Protein AF-A0A7V3AGR2-F1 (afdb_monomer_lite)

pLDDT: mean 84.0, std 18.53, range [47.53, 97.5]

Foldseek 3Di:
DFQLVQFPLPCPLQVPDPQSQWDRDPVSSHIDRPHVVSDPQPPPSCVPRPRSRDDGDDPDDDPDDDPPDPPPDDDDDPDD

Structure (mmCIF, N/CA/C/O backbone):
data_AF-A0A7V3AGR2-F1
#
_entry.id   AF-A0A7V3AGR2-F1
#
loop_
_atom_site.group_PDB
_atom_site.id
_atom_site.type_symbol
_atom_site.label_atom_id
_atom_site.label_alt_id
_atom_site.label_comp_id
_atom_site.label_asym_id
_atom_site.label_entity_id
_atom_site.label_seq_id
_atom_site.pdbx_PDB_ins_code
_atom_site.Cartn_x
_atom_site.Cartn_y
_atom_site.Cartn_z
_atom_site.occupancy
_atom_site.B_iso_or_equiv
_atom_site.auth_seq_id
_atom_site.auth_comp_id
_atom_site.auth_asym_id
_atom_site.auth_atom_id
_atom_site.pdbx_PDB_model_num
ATOM 1 N N . MET A 1 1 ? -7.101 4.754 -1.021 1.00 89.38 1 MET A N 1
ATOM 2 C CA . MET A 1 1 ? -7.091 5.248 -2.415 1.00 89.38 1 MET A CA 1
ATOM 3 C C . MET A 1 1 ? -5.686 5.719 -2.760 1.00 89.38 1 MET A C 1
ATOM 5 O O . MET A 1 1 ? -5.083 6.385 -1.925 1.00 89.38 1 MET A O 1
ATOM 9 N N . ILE A 1 2 ? -5.170 5.355 -3.939 1.00 94.50 2 ILE A N 1
ATOM 10 C CA . ILE A 1 2 ? -3.813 5.692 -4.409 1.00 94.50 2 ILE A CA 1
ATOM 11 C C . ILE A 1 2 ? -3.922 6.696 -5.563 1.00 94.50 2 ILE A C 1
ATOM 13 O O . ILE A 1 2 ? -4.671 6.472 -6.511 1.00 94.50 2 ILE A O 1
ATOM 17 N N . TYR A 1 3 ? -3.172 7.793 -5.490 1.00 95.94 3 TYR A N 1
ATOM 18 C CA . TYR A 1 3 ? -3.070 8.817 -6.527 1.00 95.94 3 TYR A CA 1
ATOM 19 C C . TYR A 1 3 ? -1.857 8.530 -7.419 1.00 95.94 3 TYR A C 1
ATOM 21 O O . TYR A 1 3 ? -0.754 9.028 -7.188 1.00 95.94 3 TYR A O 1
ATOM 29 N N . TYR A 1 4 ? -2.055 7.730 -8.468 1.00 95.12 4 TYR A N 1
ATOM 30 C CA . TYR A 1 4 ? -0.961 7.249 -9.324 1.00 95.12 4 TYR A CA 1
ATOM 31 C C . TYR A 1 4 ? -0.140 8.347 -9.998 1.00 95.12 4 TYR A C 1
ATOM 33 O O . TYR A 1 4 ? 1.039 8.154 -10.257 1.00 95.12 4 TYR A O 1
ATOM 41 N N . LYS A 1 5 ? -0.729 9.523 -10.228 1.00 95.69 5 LYS A N 1
ATOM 42 C CA . LYS A 1 5 ? -0.017 10.669 -10.807 1.00 95.69 5 LYS A CA 1
ATOM 43 C C . LYS A 1 5 ? 1.122 11.185 -9.914 1.00 95.69 5 LYS A C 1
ATOM 45 O O . LYS A 1 5 ? 2.036 11.829 -10.420 1.00 95.69 5 LYS A O 1
ATOM 50 N N . TRP A 1 6 ? 1.045 10.951 -8.604 1.00 95.62 6 TRP A N 1
ATOM 51 C CA . TRP A 1 6 ? 2.028 11.416 -7.617 1.00 95.62 6 TRP A CA 1
ATOM 52 C C . TRP A 1 6 ? 2.857 10.273 -7.031 1.00 95.62 6 TRP A C 1
ATOM 54 O O . TRP A 1 6 ? 3.912 10.511 -6.452 1.00 95.62 6 TRP A O 1
ATOM 64 N N . CYS A 1 7 ? 2.405 9.030 -7.197 1.00 96.50 7 CYS A N 1
ATOM 65 C CA . CYS A 1 7 ? 3.130 7.862 -6.733 1.00 96.50 7 CYS A CA 1
ATOM 66 C C . CYS A 1 7 ? 4.441 7.692 -7.513 1.00 96.50 7 CYS A C 1
ATOM 68 O O . CYS A 1 7 ? 4.445 7.700 -8.740 1.00 96.50 7 CYS A O 1
ATOM 70 N N . LYS A 1 8 ? 5.549 7.502 -6.792 1.00 95.19 8 LYS A N 1
ATOM 71 C CA . LYS A 1 8 ? 6.878 7.245 -7.370 1.00 95.19 8 LYS A CA 1
ATOM 72 C C . LYS A 1 8 ? 7.238 5.764 -7.481 1.00 95.19 8 LYS A C 1
ATOM 74 O O . LYS A 1 8 ? 8.372 5.454 -7.813 1.00 95.19 8 LYS A O 1
ATOM 79 N N . GLY A 1 9 ? 6.317 4.856 -7.149 1.00 95.94 9 GLY A N 1
ATOM 80 C CA . GLY A 1 9 ? 6.583 3.417 -7.241 1.00 95.94 9 GLY A CA 1
ATOM 81 C C . GLY A 1 9 ? 7.557 2.877 -6.190 1.00 95.94 9 GLY A C 1
ATOM 82 O O . GLY A 1 9 ? 8.139 1.823 -6.381 1.00 95.94 9 GLY A O 1
ATOM 83 N N . CYS A 1 10 ? 7.748 3.559 -5.055 1.00 96.12 10 CYS A N 1
ATOM 84 C CA . CYS A 1 10 ? 8.755 3.157 -4.062 1.00 96.12 10 CYS A CA 1
ATOM 85 C C . CYS A 1 10 ? 8.424 1.882 -3.262 1.00 96.12 10 CYS A C 1
ATOM 87 O O . CYS A 1 10 ? 9.258 1.418 -2.494 1.00 96.12 10 CYS A O 1
ATOM 89 N N . GLY A 1 11 ? 7.197 1.358 -3.345 1.00 95.69 11 GLY A N 1
ATOM 90 C CA . GLY A 1 11 ? 6.802 0.111 -2.674 1.00 95.69 11 GLY A CA 1
ATOM 91 C C . GLY A 1 11 ? 6.672 0.165 -1.141 1.00 95.69 11 GLY A C 1
ATOM 92 O O . GLY A 1 11 ? 6.121 -0.759 -0.556 1.00 95.69 11 GLY A O 1
ATOM 93 N N . ILE A 1 12 ? 7.056 1.257 -0.467 1.00 97.00 12 ILE A N 1
ATOM 94 C CA . ILE A 1 12 ? 7.017 1.373 1.011 1.00 97.00 12 ILE A CA 1
ATOM 95 C C . ILE A 1 12 ? 5.625 1.061 1.585 1.00 97.00 12 ILE A C 1
ATOM 97 O O . ILE A 1 12 ? 5.490 0.434 2.633 1.00 97.00 12 ILE A O 1
ATOM 101 N N . CYS A 1 13 ? 4.564 1.502 0.907 1.00 97.06 13 CYS A N 1
ATOM 102 C CA . CYS A 1 13 ? 3.199 1.239 1.357 1.00 97.06 13 CYS A CA 1
ATOM 103 C C . CYS A 1 13 ? 2.817 -0.252 1.324 1.00 97.06 13 CYS A C 1
ATOM 105 O O . CYS A 1 13 ? 2.000 -0.654 2.148 1.00 97.06 13 CYS A O 1
ATOM 107 N N . VAL A 1 14 ? 3.414 -1.045 0.427 1.00 97.38 14 VAL A N 1
ATOM 108 C CA . VAL A 1 14 ? 3.228 -2.502 0.318 1.00 97.38 14 VAL A CA 1
ATOM 109 C C . VAL A 1 14 ? 3.925 -3.191 1.488 1.00 97.38 14 VAL A C 1
ATOM 111 O O . VAL A 1 14 ? 3.268 -3.880 2.263 1.00 97.38 14 VAL A O 1
ATOM 114 N N . GLU A 1 15 ? 5.212 -2.893 1.687 1.00 97.19 15 GLU A N 1
ATOM 115 C CA . GLU A 1 15 ? 6.059 -3.479 2.739 1.00 97.19 15 GLU A CA 1
ATOM 116 C C . GLU A 1 15 ? 5.486 -3.268 4.151 1.00 97.19 15 GLU A C 1
ATOM 118 O O . GLU A 1 15 ? 5.426 -4.176 4.975 1.00 97.19 15 GLU A O 1
ATOM 123 N N . PHE A 1 16 ? 5.019 -2.051 4.447 1.00 96.88 16 PHE A N 1
ATOM 124 C CA . PHE A 1 16 ? 4.561 -1.692 5.792 1.00 96.88 16 PHE A CA 1
ATOM 125 C C . PHE A 1 16 ? 3.062 -1.902 6.018 1.00 96.88 16 PHE A C 1
ATOM 127 O O . PHE A 1 16 ? 2.538 -1.485 7.056 1.00 96.88 16 PHE A O 1
ATOM 134 N N . CYS A 1 17 ? 2.340 -2.506 5.073 1.00 97.19 17 CYS A N 1
ATOM 135 C CA . CYS A 1 17 ? 0.930 -2.797 5.280 1.00 97.19 17 CYS A CA 1
ATOM 136 C C . CYS A 1 17 ? 0.781 -4.026 6.198 1.00 97.19 17 CYS A C 1
ATOM 138 O O . CYS A 1 17 ? 1.035 -5.142 5.753 1.00 97.19 17 CYS A O 1
ATOM 140 N N . PRO A 1 18 ? 0.294 -3.883 7.449 1.00 96.62 18 PRO A N 1
ATOM 141 C CA . PRO A 1 18 ? 0.217 -5.003 8.399 1.00 96.62 18 PRO A CA 1
ATOM 142 C C . PRO A 1 18 ? -0.787 -6.081 7.974 1.00 96.62 18 PRO A C 1
ATOM 144 O O . PRO A 1 18 ? -0.757 -7.202 8.469 1.00 96.62 18 PRO A O 1
ATOM 147 N N . LYS A 1 19 ? -1.708 -5.722 7.078 1.00 97.50 19 LYS A N 1
ATOM 148 C CA . LYS A 1 19 ? -2.712 -6.613 6.497 1.00 97.50 19 LYS A CA 1
ATOM 149 C C . LYS A 1 19 ? -2.361 -7.051 5.079 1.00 97.50 19 LYS A C 1
ATOM 151 O O . LYS A 1 19 ? -3.164 -7.745 4.476 1.00 97.50 19 LYS A O 1
ATOM 156 N N . GLN A 1 20 ? -1.210 -6.619 4.552 1.00 96.88 20 GLN A N 1
ATOM 157 C CA . GLN A 1 20 ? -0.778 -6.893 3.180 1.00 96.88 20 GLN A CA 1
ATOM 158 C C . GLN A 1 20 ? -1.907 -6.639 2.168 1.00 96.88 20 GLN A C 1
ATOM 160 O O . GLN A 1 20 ? -2.200 -7.464 1.320 1.00 96.88 20 GLN A O 1
ATOM 165 N N . VAL A 1 21 ? -2.599 -5.504 2.289 1.00 97.38 21 VAL A N 1
ATOM 166 C CA . VAL A 1 21 ? -3.726 -5.122 1.408 1.00 97.38 21 VAL A CA 1
ATOM 167 C C . VAL A 1 21 ? -3.253 -4.707 0.013 1.00 97.38 21 VAL A C 1
ATOM 169 O O . VAL A 1 21 ? -3.997 -4.788 -0.966 1.00 97.38 21 VAL A O 1
ATOM 172 N N . LEU A 1 22 ? -2.029 -4.191 -0.053 1.00 97.00 22 LEU A N 1
ATOM 173 C CA . LEU A 1 22 ? -1.417 -3.649 -1.253 1.00 97.00 22 LEU A CA 1
ATOM 174 C C . LEU A 1 22 ? -0.427 -4.676 -1.800 1.00 97.00 22 LEU A C 1
ATOM 176 O O . LEU A 1 22 ? 0.313 -5.248 -1.006 1.00 97.00 22 LEU A O 1
ATOM 180 N N . ASP A 1 23 ? -0.395 -4.845 -3.118 1.00 97.44 23 ASP A N 1
ATOM 181 C CA . ASP A 1 23 ? 0.662 -5.562 -3.841 1.00 97.44 23 ASP A CA 1
ATOM 182 C C . ASP A 1 23 ? 1.435 -4.574 -4.721 1.00 97.44 23 ASP A C 1
ATOM 184 O O . ASP A 1 23 ? 1.008 -3.433 -4.922 1.00 97.44 23 ASP A O 1
ATOM 188 N N . PHE A 1 24 ? 2.596 -4.993 -5.219 1.00 97.31 24 PHE A N 1
ATOM 189 C CA . PHE A 1 24 ? 3.392 -4.202 -6.148 1.00 97.31 24 PHE A CA 1
ATOM 190 C C . PHE A 1 24 ? 3.224 -4.742 -7.567 1.00 97.31 24 PHE A C 1
ATOM 192 O O . PHE A 1 24 ? 3.595 -5.881 -7.839 1.00 97.31 24 PHE A O 1
ATOM 199 N N . ASP A 1 25 ? 2.672 -3.921 -8.456 1.00 96.44 25 ASP A N 1
ATOM 200 C CA . ASP A 1 25 ? 2.591 -4.231 -9.878 1.00 96.44 25 ASP A CA 1
ATOM 201 C C . ASP A 1 25 ? 3.948 -3.922 -10.525 1.00 96.44 25 ASP A C 1
ATOM 203 O O . ASP A 1 25 ? 4.401 -2.771 -10.538 1.00 96.44 25 ASP A O 1
ATOM 207 N N . ALA A 1 26 ? 4.625 -4.969 -10.998 1.00 94.56 26 ALA A N 1
ATOM 208 C CA . ALA A 1 26 ? 5.947 -4.860 -11.602 1.00 94.56 26 ALA A CA 1
ATOM 209 C C . ALA A 1 26 ? 5.898 -4.287 -13.026 1.00 94.56 26 ALA A C 1
ATOM 211 O O . ALA A 1 26 ? 6.859 -3.640 -13.440 1.00 94.56 26 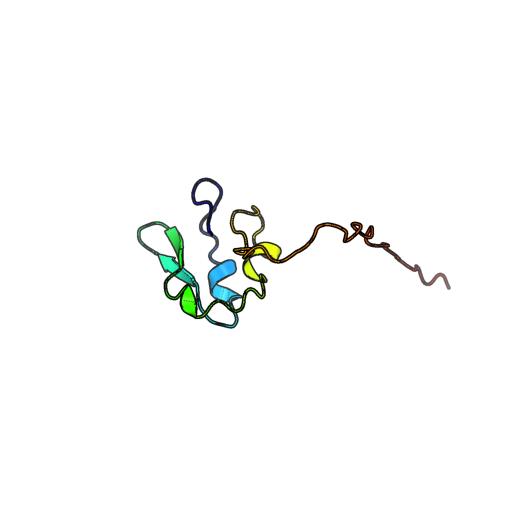ALA A O 1
ATOM 212 N N . ASP A 1 27 ? 4.801 -4.474 -13.754 1.00 95.44 27 ASP A N 1
ATOM 213 C CA . ASP A 1 27 ? 4.639 -3.950 -15.109 1.00 95.44 27 ASP A CA 1
ATOM 214 C C . ASP A 1 27 ? 4.382 -2.439 -15.068 1.00 95.44 27 ASP A C 1
ATOM 216 O O . ASP A 1 27 ? 4.995 -1.663 -15.804 1.00 95.44 27 ASP A O 1
ATOM 220 N N . GLU A 1 28 ? 3.531 -1.995 -14.142 1.00 93.25 28 GLU A N 1
ATOM 221 C CA . GLU A 1 28 ? 3.192 -0.582 -13.961 1.00 93.25 28 GLU A CA 1
ATOM 222 C C . GLU A 1 28 ? 4.118 0.159 -12.978 1.00 93.25 28 GLU A C 1
ATOM 224 O O . GLU A 1 28 ? 3.957 1.368 -12.774 1.00 93.25 28 GLU A O 1
ATOM 229 N N . GLN A 1 29 ? 5.074 -0.549 -12.361 1.00 95.00 29 GLN A N 1
ATOM 230 C CA . GLN A 1 29 ? 6.027 -0.036 -11.365 1.00 95.00 29 GLN A CA 1
ATOM 231 C C . GLN A 1 29 ? 5.338 0.762 -10.244 1.00 95.00 29 GLN A C 1
ATOM 233 O O . GLN A 1 29 ? 5.785 1.843 -9.844 1.00 95.00 29 GLN A O 1
ATOM 238 N N . ARG A 1 30 ? 4.202 0.262 -9.745 1.00 95.56 30 ARG A N 1
ATOM 239 C CA . ARG A 1 30 ? 3.379 0.986 -8.767 1.00 95.56 30 ARG A CA 1
ATOM 240 C C . ARG A 1 30 ? 2.584 0.051 -7.853 1.00 95.56 30 ARG A C 1
ATOM 242 O O . ARG A 1 30 ? 2.238 -1.058 -8.242 1.00 95.56 30 ARG A O 1
ATOM 249 N N . PRO A 1 31 ? 2.256 0.491 -6.627 1.00 96.88 31 PRO A N 1
ATOM 250 C CA . PRO A 1 31 ? 1.439 -0.295 -5.714 1.00 96.88 31 PRO A CA 1
ATOM 251 C C . PRO A 1 31 ? -0.025 -0.327 -6.158 1.00 96.88 31 PRO A C 1
ATOM 253 O O . PRO A 1 31 ? -0.586 0.712 -6.497 1.00 96.88 31 PRO A O 1
ATOM 256 N N . VAL A 1 32 ? -0.668 -1.484 -6.059 1.00 96.38 32 VAL A N 1
ATOM 257 C CA . VAL A 1 32 ? -2.089 -1.694 -6.365 1.00 96.38 32 VAL A CA 1
ATOM 258 C C . VAL A 1 32 ? -2.819 -2.234 -5.139 1.00 96.38 32 VAL A C 1
ATOM 260 O O . VAL A 1 32 ? -2.248 -2.947 -4.315 1.00 96.38 32 VAL A O 1
ATOM 263 N N . ALA A 1 33 ? -4.094 -1.879 -4.975 1.00 94.94 33 ALA A N 1
ATOM 264 C CA . ALA A 1 33 ? -4.918 -2.412 -3.893 1.00 94.94 33 ALA A CA 1
ATOM 265 C C . ALA A 1 33 ? -5.487 -3.781 -4.290 1.00 94.94 33 ALA A C 1
ATOM 267 O O . ALA A 1 33 ? -6.575 -3.851 -4.852 1.00 94.94 33 ALA A O 1
ATOM 268 N N . ALA A 1 34 ? -4.742 -4.850 -4.006 1.00 96.38 34 ALA A N 1
ATOM 269 C CA . ALA A 1 34 ? -5.119 -6.217 -4.365 1.00 96.38 34 ALA A CA 1
ATOM 270 C C . ALA A 1 34 ? -6.246 -6.780 -3.487 1.00 96.38 34 ALA A C 1
ATOM 272 O O . ALA A 1 34 ? -7.068 -7.562 -3.955 1.00 96.38 34 ALA A O 1
ATOM 273 N N . ARG A 1 35 ? -6.283 -6.388 -2.206 1.00 95.69 35 ARG A N 1
ATOM 274 C CA . ARG A 1 35 ? -7.230 -6.908 -1.202 1.00 95.69 35 ARG A CA 1
ATOM 275 C C . ARG A 1 35 ? -7.863 -5.767 -0.396 1.00 95.69 35 ARG A C 1
ATOM 277 O O . ARG A 1 35 ? -7.629 -5.663 0.808 1.00 95.69 35 ARG A O 1
ATOM 284 N N . PRO A 1 36 ? -8.597 -4.837 -1.039 1.00 93.19 36 PRO A N 1
ATOM 285 C CA . PRO A 1 36 ? -9.089 -3.625 -0.383 1.00 93.19 36 PRO A CA 1
ATOM 286 C C . PRO A 1 36 ? -10.029 -3.904 0.799 1.00 93.19 36 PRO A C 1
ATOM 288 O O . PRO A 1 36 ? -10.039 -3.111 1.742 1.00 93.19 36 PRO A O 1
ATOM 291 N N . ASP A 1 37 ? -10.754 -5.025 0.783 1.00 94.38 37 ASP A N 1
ATOM 292 C CA . ASP A 1 37 ? -11.687 -5.426 1.844 1.00 94.38 37 ASP A CA 1
ATOM 293 C C . ASP A 1 37 ? -10.993 -5.771 3.174 1.00 94.38 37 ASP A C 1
ATOM 295 O O . ASP A 1 37 ? -11.570 -5.582 4.243 1.00 94.38 37 ASP A O 1
ATOM 299 N N . ASP A 1 38 ? -9.715 -6.165 3.142 1.00 95.62 38 ASP A N 1
ATOM 300 C CA . ASP A 1 38 ? -8.921 -6.459 4.346 1.00 95.62 38 ASP A CA 1
ATOM 301 C C . ASP A 1 38 ? -8.366 -5.192 5.029 1.00 95.62 38 ASP A C 1
ATOM 303 O O . ASP A 1 38 ? -7.664 -5.254 6.050 1.00 95.62 38 ASP A O 1
ATOM 307 N N . CYS A 1 39 ? -8.634 -4.012 4.462 1.00 95.00 39 CYS A N 1
ATOM 308 C CA . CYS A 1 39 ? -8.107 -2.746 4.949 1.00 95.00 39 CYS A CA 1
ATOM 309 C C . CYS A 1 39 ? -8.764 -2.306 6.261 1.00 95.00 39 CYS A C 1
ATOM 311 O O . CYS A 1 39 ? -9.849 -1.737 6.286 1.00 95.00 39 CYS A O 1
ATOM 313 N N . ILE A 1 40 ? -8.017 -2.421 7.359 1.00 94.44 40 ILE A N 1
ATOM 314 C CA . ILE A 1 40 ? -8.427 -1.959 8.699 1.00 94.44 40 ILE A CA 1
ATOM 315 C C . ILE A 1 40 ? -8.255 -0.445 8.929 1.00 94.44 40 ILE A C 1
ATOM 317 O O . ILE A 1 40 ? -8.257 0.021 10.064 1.00 94.44 40 ILE A O 1
ATOM 321 N N . GLN A 1 41 ? -7.992 0.333 7.874 1.00 94.44 41 GLN A N 1
ATOM 322 C CA . GLN A 1 41 ? -7.818 1.792 7.946 1.00 94.44 41 GLN A CA 1
ATOM 323 C C . GLN A 1 41 ? -6.744 2.273 8.961 1.00 94.44 41 GLN A C 1
ATOM 325 O O . GLN A 1 41 ? -6.791 3.402 9.457 1.00 94.44 41 GLN A O 1
ATOM 330 N N . CYS A 1 42 ? -5.694 1.475 9.210 1.00 95.25 42 CYS A N 1
ATOM 331 C CA . CYS A 1 42 ? -4.588 1.838 10.120 1.00 95.25 42 CYS A CA 1
ATOM 332 C C . CYS A 1 42 ? -3.742 3.025 9.622 1.00 95.25 42 CYS A C 1
ATOM 334 O O . CYS A 1 42 ? -3.112 3.723 10.417 1.00 95.25 42 CYS A O 1
ATOM 336 N N . GLY A 1 43 ? -3.733 3.230 8.295 1.00 94.62 43 GLY A N 1
ATOM 337 C CA . GLY A 1 43 ? -3.051 4.271 7.508 1.00 94.62 43 GLY A CA 1
ATOM 338 C C . GLY A 1 43 ? -1.604 4.552 7.839 1.00 94.62 43 GLY A C 1
ATOM 339 O O . GLY A 1 43 ? -1.126 5.676 7.701 1.00 94.62 43 GLY A O 1
ATOM 340 N N . ILE A 1 44 ? -0.894 3.484 8.171 1.00 96.06 44 ILE A N 1
ATOM 341 C CA . ILE A 1 44 ? 0.559 3.435 8.086 1.00 96.06 44 ILE A CA 1
ATOM 342 C C . ILE A 1 44 ? 1.009 3.802 6.664 1.00 96.06 44 ILE A C 1
ATOM 344 O O . ILE A 1 44 ? 1.949 4.571 6.504 1.00 96.06 44 ILE A O 1
ATOM 348 N N . CYS A 1 45 ? 0.298 3.325 5.638 1.00 96.31 45 CYS A N 1
ATOM 349 C CA . CYS A 1 45 ? 0.600 3.627 4.240 1.00 96.31 45 CYS A CA 1
ATOM 350 C C . CYS A 1 45 ? 0.525 5.129 3.908 1.00 96.31 45 CYS A C 1
ATOM 352 O O . CYS A 1 45 ? 1.413 5.641 3.236 1.00 96.31 45 CYS A O 1
ATOM 354 N N . GLU A 1 46 ? -0.477 5.841 4.430 1.00 95.69 46 GLU A N 1
ATOM 355 C CA . GLU A 1 46 ? -0.626 7.298 4.294 1.00 95.69 46 GLU A CA 1
ATOM 356 C C . GLU A 1 46 ? 0.499 8.046 5.021 1.00 95.69 46 GLU A C 1
ATOM 358 O O . GLU A 1 46 ? 1.111 8.944 4.453 1.00 95.69 46 GLU A O 1
ATOM 363 N N . LEU A 1 47 ? 0.825 7.637 6.253 1.00 95.69 47 LEU A N 1
ATOM 364 C CA . LEU A 1 47 ? 1.872 8.271 7.061 1.00 95.69 47 LEU A CA 1
ATOM 365 C C . LEU A 1 47 ? 3.285 8.055 6.494 1.00 95.69 47 LEU A C 1
ATOM 367 O O . LEU A 1 47 ? 4.156 8.901 6.677 1.00 95.69 47 LEU A O 1
ATOM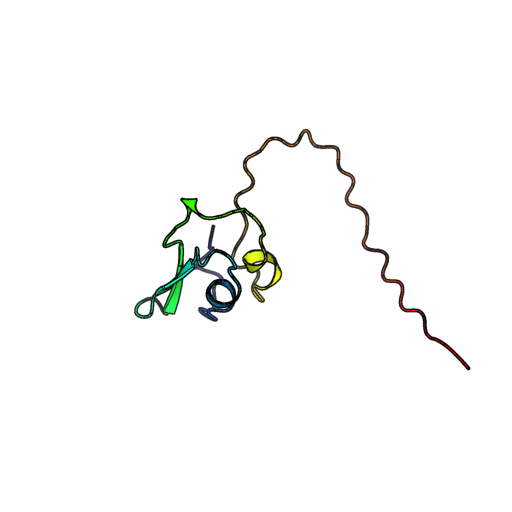 371 N N . ARG A 1 48 ? 3.533 6.898 5.872 1.00 95.75 48 ARG A N 1
ATOM 372 C CA . ARG A 1 48 ? 4.858 6.496 5.378 1.00 95.75 48 ARG A CA 1
ATOM 373 C C . ARG A 1 48 ? 5.117 6.885 3.932 1.00 95.75 48 ARG A C 1
ATOM 375 O O . ARG A 1 48 ? 6.255 6.764 3.494 1.00 95.75 48 ARG A O 1
ATOM 382 N N . CYS A 1 49 ? 4.103 7.310 3.185 1.00 96.62 49 CYS A N 1
ATOM 383 C CA . CYS A 1 49 ? 4.302 7.721 1.806 1.00 96.62 49 CYS A CA 1
ATOM 384 C C . CYS A 1 49 ? 5.049 9.067 1.771 1.00 96.62 49 CYS A C 1
ATOM 386 O O . CYS A 1 49 ? 4.476 10.067 2.202 1.00 96.62 49 CYS A O 1
ATOM 388 N N . PRO A 1 50 ? 6.294 9.121 1.258 1.00 94.88 50 PRO A N 1
ATOM 389 C CA . PRO A 1 50 ? 7.081 10.357 1.243 1.00 94.88 50 PRO A CA 1
ATOM 390 C C . PRO A 1 50 ? 6.470 11.432 0.333 1.00 94.88 50 PRO A C 1
ATOM 39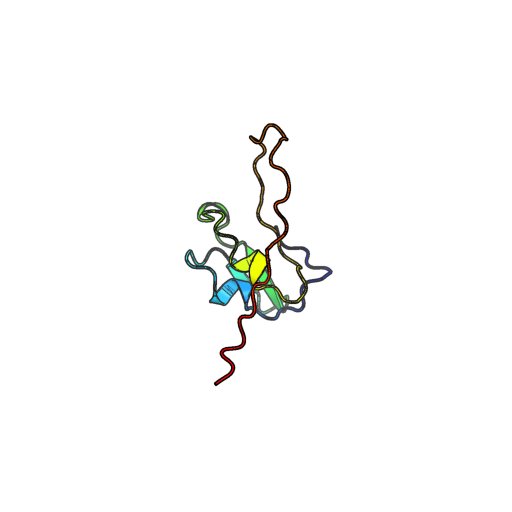2 O O . PRO A 1 50 ? 6.607 12.619 0.609 1.00 94.88 50 PRO A O 1
ATOM 395 N N . ASP A 1 51 ? 5.754 11.014 -0.713 1.00 95.94 51 ASP A N 1
ATOM 396 C CA . ASP A 1 51 ? 5.076 11.894 -1.672 1.00 95.94 51 ASP A CA 1
ATOM 397 C C . ASP A 1 51 ? 3.598 12.145 -1.327 1.00 95.94 51 ASP A C 1
ATOM 399 O O . ASP A 1 51 ? 2.880 12.776 -2.101 1.00 95.94 51 ASP A O 1
ATOM 403 N N . PHE A 1 52 ? 3.101 11.598 -0.208 1.00 95.06 52 PHE A N 1
ATOM 404 C CA . PHE A 1 52 ? 1.684 11.655 0.185 1.00 95.06 52 PHE A CA 1
ATOM 405 C C . PHE A 1 52 ? 0.700 11.195 -0.913 1.00 95.06 52 PHE A C 1
ATOM 407 O O . PHE A 1 52 ? -0.450 11.624 -0.975 1.00 95.06 52 PHE A O 1
ATOM 414 N N . ALA A 1 53 ? 1.130 10.271 -1.775 1.00 97.25 53 ALA A N 1
ATOM 415 C CA . ALA A 1 53 ? 0.371 9.784 -2.927 1.00 97.25 53 ALA A CA 1
ATOM 416 C C . ALA A 1 53 ? -0.713 8.742 -2.584 1.00 97.25 53 ALA A C 1
ATOM 418 O O . ALA A 1 53 ? -1.287 8.123 -3.478 1.00 97.25 53 ALA A O 1
ATOM 419 N N . ILE A 1 54 ? -1.005 8.503 -1.306 1.00 95.94 54 ILE A N 1
ATOM 420 C CA . ILE A 1 54 ? -2.006 7.531 -0.856 1.00 95.94 54 ILE A CA 1
ATOM 421 C C . ILE A 1 54 ? -2.755 8.076 0.357 1.00 95.94 54 ILE A C 1
ATOM 423 O O . ILE A 1 54 ? -2.154 8.640 1.265 1.00 95.94 54 ILE A O 1
ATOM 427 N N . THR A 1 55 ? -4.072 7.874 0.386 1.00 94.44 55 THR A N 1
ATOM 428 C CA . THR A 1 55 ? -4.936 8.278 1.502 1.00 94.44 55 THR A CA 1
ATOM 429 C C . THR A 1 55 ? -5.834 7.135 1.967 1.00 94.44 55 THR A C 1
ATOM 431 O O . THR A 1 55 ? -6.236 6.265 1.175 1.00 94.44 55 THR A O 1
ATOM 434 N N . ARG A 1 56 ? -6.175 7.133 3.259 1.00 92.06 56 ARG A N 1
ATOM 435 C CA . ARG A 1 56 ? -7.228 6.272 3.799 1.00 92.06 56 ARG A CA 1
ATOM 436 C C . ARG A 1 56 ? -8.593 6.719 3.307 1.00 92.06 56 ARG A C 1
ATOM 438 O O . ARG A 1 56 ? -8.926 7.899 3.331 1.00 92.06 56 ARG A O 1
ATOM 445 N N . VAL A 1 57 ? -9.423 5.747 2.944 1.00 84.94 57 VAL A N 1
ATOM 446 C CA . VAL A 1 57 ? -10.849 6.012 2.757 1.00 84.94 57 VAL A CA 1
ATOM 447 C C . VAL A 1 57 ? -11.419 6.379 4.124 1.00 84.94 57 VAL A C 1
ATOM 449 O O . VAL A 1 57 ? -11.278 5.606 5.068 1.00 84.94 57 VAL A O 1
ATOM 452 N N . ARG A 1 58 ? -12.014 7.564 4.247 1.00 79.44 58 ARG A N 1
ATOM 453 C CA . ARG A 1 58 ? -12.767 7.981 5.432 1.00 79.44 58 ARG A CA 1
ATOM 454 C C . ARG A 1 58 ? -14.245 7.806 5.118 1.00 79.44 58 ARG A C 1
ATOM 456 O O . ARG A 1 58 ? -14.818 8.626 4.410 1.00 79.44 58 ARG A O 1
ATOM 463 N N . ASN A 1 59 ? -14.849 6.737 5.627 1.00 67.00 59 ASN A N 1
ATOM 464 C CA . ASN A 1 59 ? -16.296 6.566 5.551 1.00 67.00 59 ASN A CA 1
ATOM 465 C C . ASN A 1 59 ? -16.908 7.536 6.567 1.00 67.00 59 ASN A C 1
ATOM 467 O O . ASN A 1 59 ? -16.699 7.400 7.771 1.00 67.00 59 ASN A O 1
ATOM 471 N N . GLY A 1 60 ? -17.542 8.595 6.070 1.00 58.56 60 GLY A N 1
ATOM 472 C CA . GLY A 1 60 ? -18.025 9.704 6.88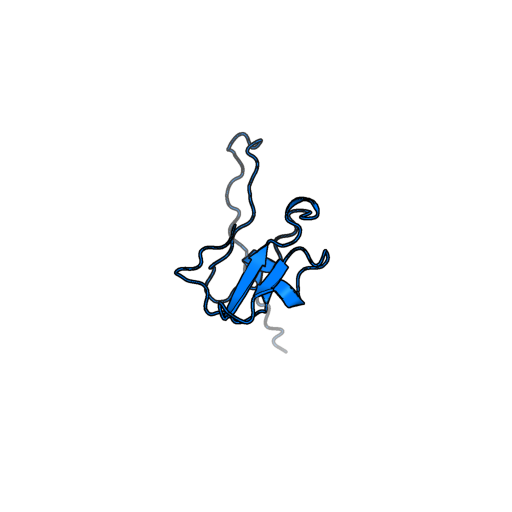3 1.00 58.56 60 GLY A CA 1
ATOM 473 C C . GLY A 1 60 ? -19.069 9.267 7.908 1.00 58.56 60 GLY A C 1
ATOM 474 O O . GLY A 1 60 ? -20.217 9.000 7.576 1.00 58.56 60 GLY A O 1
ATOM 475 N N . SER A 1 61 ? -18.675 9.255 9.174 1.00 50.59 61 SER A N 1
ATOM 476 C CA . SER A 1 61 ? -19.557 9.408 10.333 1.00 50.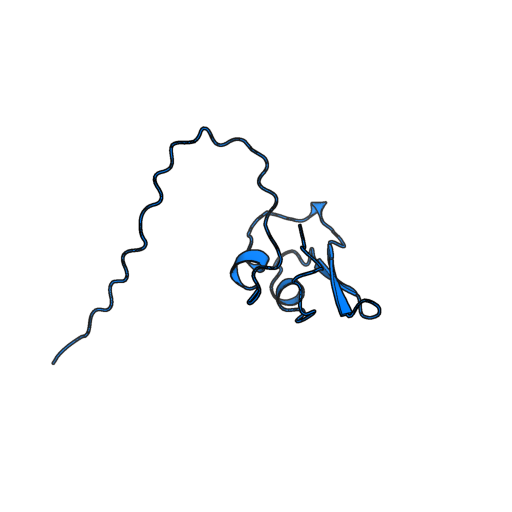59 61 SER A CA 1
ATOM 477 C C . SER A 1 61 ? -18.781 10.200 11.377 1.00 50.59 61 SER A C 1
ATOM 479 O O . SER A 1 61 ? -18.323 9.682 12.387 1.00 50.59 61 SER A O 1
ATOM 481 N N . GLY A 1 62 ? -18.528 11.466 11.061 1.00 51.72 62 GLY A N 1
ATOM 482 C CA . GLY A 1 62 ? -17.876 12.407 11.958 1.00 51.72 62 GLY A CA 1
ATOM 483 C C . GLY A 1 62 ? -18.611 13.727 11.869 1.00 51.72 62 GLY A C 1
ATOM 484 O O . GLY A 1 62 ? -18.359 14.510 10.958 1.00 51.72 62 GLY A O 1
ATOM 485 N N . ASN A 1 63 ? -19.539 13.957 12.799 1.00 47.53 63 ASN A N 1
ATOM 486 C CA . ASN A 1 63 ? -20.051 15.294 13.071 1.00 47.53 63 ASN A CA 1
ATOM 487 C C . ASN A 1 63 ? -18.844 16.183 13.393 1.00 47.53 63 ASN A C 1
ATOM 489 O O . ASN A 1 63 ? -18.144 15.956 14.380 1.00 47.53 63 ASN A O 1
ATOM 493 N N . GLY A 1 64 ? -18.553 17.136 12.510 1.00 49.06 64 GLY A N 1
ATOM 494 C CA . GLY A 1 64 ? -17.397 18.012 12.627 1.00 49.06 64 GLY A CA 1
ATOM 495 C C . GLY A 1 64 ? -17.480 18.867 13.886 1.00 49.06 64 GLY A C 1
ATOM 496 O O . GLY A 1 64 ? -18.257 19.813 13.936 1.00 49.06 64 GLY A O 1
ATOM 497 N N . ASN A 1 65 ? -16.669 18.532 14.891 1.00 53.22 65 ASN A N 1
ATOM 498 C CA . ASN A 1 65 ? -16.221 19.453 15.938 1.00 53.22 65 ASN A CA 1
ATOM 499 C C . ASN A 1 65 ? -14.988 18.921 16.700 1.00 53.22 65 ASN A C 1
ATOM 501 O O . ASN A 1 65 ? -14.869 19.086 17.909 1.00 53.22 65 ASN A O 1
ATOM 505 N N . GLU A 1 66 ? -14.031 18.300 16.003 1.00 53.12 66 GLU A N 1
ATOM 506 C CA . GLU A 1 66 ? -12.723 17.992 16.594 1.00 53.12 66 GLU A CA 1
ATOM 507 C C . GLU A 1 66 ? -11.727 19.076 16.177 1.00 53.12 66 GLU A C 1
ATOM 509 O O . GLU A 1 66 ? -11.222 19.118 15.051 1.00 53.12 66 GLU A O 1
ATOM 514 N N . LYS A 1 67 ? -1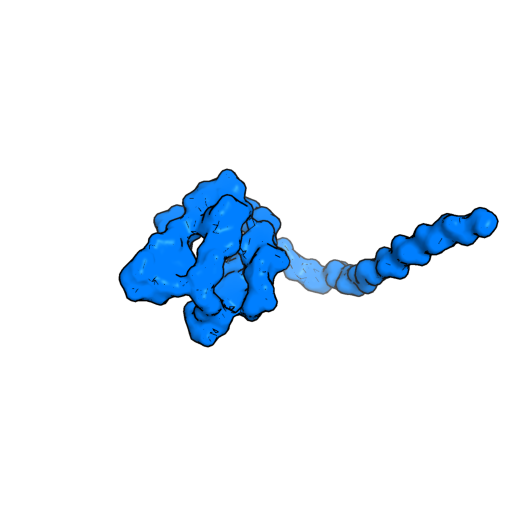1.482 19.995 17.111 1.00 52.28 67 LYS A N 1
ATOM 515 C CA . LYS A 1 67 ? -10.443 21.016 17.024 1.00 52.28 67 LYS A CA 1
ATOM 516 C C . LYS A 1 67 ? -9.112 20.317 16.766 1.00 52.28 67 LYS A C 1
ATOM 518 O O . LYS A 1 67 ? -8.663 19.502 17.568 1.00 52.28 67 LYS A O 1
ATOM 523 N N . GLN A 1 68 ? -8.470 20.665 15.658 1.00 58.31 68 GLN A N 1
ATOM 524 C CA . GLN A 1 68 ? -7.081 20.319 15.383 1.00 58.31 68 GLN A CA 1
ATOM 525 C C . GLN A 1 68 ? -6.224 20.800 16.557 1.00 58.31 68 GLN A C 1
ATOM 527 O O . GLN A 1 68 ? -5.928 21.987 16.683 1.00 58.31 68 GLN A O 1
ATOM 532 N N . LYS A 1 69 ? -5.855 19.887 17.458 1.00 52.00 69 LYS A N 1
ATOM 533 C CA . LYS A 1 69 ? -4.895 20.185 18.516 1.00 52.00 69 LYS A CA 1
ATOM 534 C C . LYS A 1 69 ? -3.514 20.323 17.858 1.00 52.00 69 LYS A C 1
ATOM 536 O O . LYS A 1 69 ? -3.046 19.347 17.263 1.00 52.00 69 LYS A O 1
ATOM 541 N N . PRO A 1 70 ? -2.842 21.485 17.947 1.00 51.88 70 PRO A N 1
ATOM 542 C CA . PRO A 1 70 ? -1.476 21.618 17.465 1.00 51.88 70 PRO A CA 1
ATOM 543 C C . PRO A 1 70 ? -0.575 20.669 18.263 1.00 51.88 70 PRO A C 1
ATOM 545 O O . PRO A 1 70 ? -0.634 20.612 19.494 1.00 51.88 70 PRO A O 1
ATOM 548 N N . LYS A 1 71 ? 0.239 19.881 17.554 1.00 61.03 71 LYS A N 1
ATOM 549 C CA . LYS A 1 71 ? 1.248 19.011 18.162 1.00 61.03 71 LYS A CA 1
ATOM 550 C C . LYS A 1 71 ? 2.245 19.897 18.913 1.00 61.03 71 LYS A C 1
ATOM 552 O O . LYS A 1 71 ? 3.012 20.628 18.296 1.00 61.03 71 LYS A O 1
ATOM 557 N N . ALA A 1 72 ? 2.206 19.849 20.242 1.00 58.84 72 ALA A N 1
ATOM 558 C CA . ALA A 1 72 ? 3.199 20.481 21.094 1.00 58.84 72 ALA A CA 1
ATOM 559 C C . ALA A 1 72 ? 4.531 19.734 20.937 1.00 58.84 72 ALA A C 1
ATOM 561 O O . ALA A 1 72 ? 4.703 18.619 21.429 1.00 58.84 72 ALA A O 1
ATOM 562 N N . THR A 1 73 ? 5.458 20.343 20.207 1.00 52.31 73 THR A N 1
ATOM 563 C CA . THR A 1 73 ? 6.835 19.876 20.042 1.00 52.31 73 THR A CA 1
ATOM 564 C C . THR A 1 73 ? 7.644 20.285 21.272 1.00 52.31 73 THR A C 1
ATOM 566 O O . THR A 1 73 ? 8.215 21.371 21.312 1.00 52.31 73 THR A O 1
ATOM 569 N N . GLY A 1 74 ? 7.686 19.432 22.294 1.00 48.12 74 GLY A N 1
ATOM 570 C CA . GLY A 1 74 ? 8.562 19.608 23.453 1.00 48.12 74 GLY A CA 1
ATOM 571 C C . GLY A 1 74 ? 9.904 18.911 23.240 1.00 48.12 74 GLY A C 1
ATOM 572 O O . GLY A 1 74 ? 10.033 17.726 23.531 1.00 48.12 74 GLY A O 1
ATOM 573 N N . ARG A 1 75 ? 10.905 19.640 22.737 1.00 57.56 75 ARG A N 1
ATOM 574 C CA . ARG A 1 75 ? 12.322 19.297 22.927 1.00 57.56 75 ARG A CA 1
ATOM 575 C C . ARG A 1 75 ? 12.696 19.773 24.327 1.00 57.56 75 ARG A C 1
ATOM 577 O O . ARG A 1 75 ? 12.638 20.972 24.563 1.00 57.56 75 ARG A O 1
ATOM 584 N N . ASN A 1 76 ? 13.066 18.874 25.234 1.00 48.91 76 ASN A N 1
ATOM 585 C CA . ASN A 1 76 ? 13.736 19.277 26.469 1.00 48.91 76 ASN A CA 1
ATOM 586 C C . ASN A 1 76 ? 15.209 18.890 26.367 1.00 48.91 76 ASN A C 1
ATOM 588 O O . ASN A 1 76 ? 15.565 17.712 26.407 1.00 48.91 76 ASN A O 1
ATOM 592 N N . ALA A 1 77 ? 16.035 19.918 26.176 1.00 58.44 77 ALA A N 1
ATOM 593 C CA . ALA A 1 77 ? 17.468 19.873 26.376 1.00 58.44 77 ALA A CA 1
ATOM 594 C C . ALA A 1 77 ? 17.714 19.663 27.872 1.00 58.44 77 ALA A C 1
ATOM 596 O O . ALA A 1 77 ? 17.257 20.441 28.704 1.00 58.44 77 ALA A O 1
ATOM 597 N N . LYS A 1 78 ? 18.387 18.570 28.221 1.00 57.81 78 LYS A N 1
ATOM 598 C CA . LYS A 1 78 ? 18.857 18.338 29.583 1.00 57.81 78 LYS A CA 1
ATOM 599 C C . LYS A 1 78 ? 20.239 18.981 29.680 1.00 57.81 78 LYS A C 1
ATOM 601 O O . LYS A 1 78 ? 21.244 18.329 29.420 1.00 57.81 78 LYS A O 1
ATOM 606 N N . GLU A 1 79 ? 20.245 20.282 29.943 1.00 54.47 79 GLU A N 1
ATOM 607 C CA . GLU A 1 79 ? 21.431 21.039 30.342 1.00 54.47 79 GLU A CA 1
ATOM 608 C C . GLU A 1 79 ? 21.917 20.498 31.695 1.00 54.47 79 GLU A C 1
ATOM 610 O O . GLU A 1 79 ? 21.120 20.215 32.597 1.00 54.47 79 GLU A O 1
ATOM 615 N N . LYS A 1 80 ? 23.224 20.280 31.799 1.00 54.81 80 LYS A N 1
ATOM 616 C CA . LYS A 1 80 ? 23.934 19.841 32.996 1.00 54.81 80 LYS A CA 1
ATOM 617 C C . LYS A 1 80 ? 25.216 20.648 33.090 1.00 54.81 80 LYS A C 1
ATOM 619 O O . LYS A 1 80 ? 25.757 20.963 32.006 1.00 54.81 80 LYS A O 1
#

Secondary structure (DSSP, 8-state):
-B-TTT-----HHHHT-TT--EEEETTTTEEEES-GGG-----HHHHH-TT--B-----S---S----------------

Radius of gyration: 16.72 Å; chains: 1; bounding box: 44×28×48 Å

Sequence (80 aa):
MIYYKWCKGCGICVEFCPKQVLDFDADEQRPVAARPDDCIQCGICELRCPDFAITRVRNGSGNGNEKQKPKATGRNAKEK